Protein AF-A0A645H9U5-F1 (afdb_monomer_lite)

Secondary structure (DSSP, 8-state):
-B-TTS-BTTTBHHHHHHHTT-HHHHHHHHHHHHHHH-----GGG---S-TTSSS--GGGTT-HHHHHHHHHT-SSGGGSTTPSPHHHHHHHHHHTTTSSB-

Foldseek 3Di:
DAAQLRADLQFALLQVCAVVVNQVSLVVVQVQCCVPPVDRDDSVLSHDNDNPDPNHRPVSPVPPSVVVCVVVVHRHLVVDPCPPPPVSVVVCVPDRSPDNTD

Organism: NCBI:txid1076179

Structure (mmCIF, N/CA/C/O backbone):
data_AF-A0A645H9U5-F1
#
_entry.id   AF-A0A645H9U5-F1
#
loop_
_atom_site.group_PDB
_atom_site.id
_atom_site.type_symbol
_atom_site.label_atom_id
_atom_site.label_alt_id
_atom_site.label_comp_id
_atom_site.label_asym_id
_atom_site.label_entity_id
_atom_site.label_seq_id
_atom_site.pdbx_PDB_ins_code
_atom_site.Cartn_x
_atom_site.Cartn_y
_atom_site.Cartn_z
_atom_site.occupancy
_atom_site.B_iso_or_equiv
_atom_site.auth_seq_id
_atom_site.auth_comp_id
_atom_site.auth_asym_id
_atom_site.auth_atom_id
_atom_site.pdbx_PDB_model_num
ATOM 1 N N . MET A 1 1 ? -3.642 -10.424 0.827 1.00 86.12 1 MET A N 1
ATOM 2 C CA . MET A 1 1 ? -3.405 -9.903 2.194 1.00 86.12 1 MET A CA 1
ATOM 3 C C . MET A 1 1 ? -3.943 -8.496 2.198 1.00 86.12 1 MET A C 1
ATOM 5 O O . MET A 1 1 ? -3.502 -7.714 1.364 1.00 86.12 1 MET A O 1
ATOM 9 N N . LEU A 1 2 ? -4.900 -8.197 3.070 1.00 93.88 2 LEU A N 1
ATOM 10 C CA . LEU A 1 2 ? -5.509 -6.872 3.133 1.00 93.88 2 LEU A CA 1
ATOM 11 C C . LEU A 1 2 ? -4.687 -5.957 4.044 1.00 93.88 2 LEU A C 1
ATOM 13 O O . LEU A 1 2 ? -4.170 -6.399 5.065 1.00 93.88 2 LEU A O 1
ATOM 17 N N . CYS A 1 3 ? -4.548 -4.697 3.645 1.00 94.00 3 CYS A N 1
ATOM 18 C CA . CYS A 1 3 ? -4.078 -3.614 4.500 1.00 94.00 3 CYS A CA 1
ATOM 19 C C . CYS A 1 3 ? -5.193 -3.167 5.457 1.00 94.00 3 CYS A C 1
ATOM 21 O O . CYS A 1 3 ? -6.364 -3.461 5.228 1.00 94.00 3 CYS A O 1
ATOM 23 N N . PHE A 1 4 ? -4.852 -2.296 6.412 1.00 94.81 4 PHE A N 1
ATOM 24 C CA . PHE A 1 4 ? -5.814 -1.643 7.309 1.00 94.81 4 PHE A CA 1
ATOM 25 C C . PHE A 1 4 ? -7.064 -1.079 6.606 1.00 94.81 4 PHE A C 1
ATOM 27 O O . PHE A 1 4 ? -8.143 -1.150 7.174 1.00 94.81 4 PHE A O 1
ATOM 34 N N . CYS A 1 5 ? -6.927 -0.525 5.393 1.00 92.94 5 CYS A N 1
ATOM 35 C CA . CYS A 1 5 ? -8.010 0.099 4.616 1.00 92.94 5 CYS A CA 1
ATOM 36 C C . CYS A 1 5 ? -8.569 -0.759 3.465 1.00 92.94 5 CYS A C 1
ATOM 38 O O . CYS A 1 5 ? -9.097 -0.202 2.504 1.00 92.94 5 CYS A O 1
ATOM 40 N N . ASP A 1 6 ? -8.381 -2.080 3.512 1.00 94.56 6 ASP A N 1
ATOM 41 C CA . ASP A 1 6 ? -8.856 -3.061 2.514 1.00 94.56 6 ASP A CA 1
ATOM 42 C C . ASP A 1 6 ? -8.171 -3.020 1.139 1.00 94.56 6 ASP A C 1
ATOM 44 O O . ASP A 1 6 ? -8.592 -3.692 0.192 1.00 94.56 6 ASP A O 1
ATOM 48 N N . HIS A 1 7 ? -7.062 -2.285 1.007 1.00 94.00 7 HIS A N 1
ATOM 49 C CA . HIS A 1 7 ? -6.156 -2.495 -0.124 1.00 94.00 7 HIS A CA 1
ATOM 50 C C . HIS A 1 7 ? -5.630 -3.928 -0.101 1.00 94.00 7 HIS A C 1
ATOM 52 O O . HIS A 1 7 ? -5.033 -4.346 0.888 1.00 94.00 7 HIS A O 1
ATOM 58 N N . ASP A 1 8 ? -5.792 -4.661 -1.198 1.00 95.50 8 ASP A N 1
ATOM 59 C CA . ASP A 1 8 ? -5.241 -6.004 -1.316 1.00 95.50 8 ASP A CA 1
ATOM 60 C C . ASP A 1 8 ? -3.812 -5.943 -1.851 1.00 95.50 8 ASP A C 1
ATOM 62 O O . ASP A 1 8 ? -3.566 -5.629 -3.019 1.00 95.50 8 ASP A O 1
ATOM 66 N N . CYS A 1 9 ? -2.846 -6.284 -0.998 1.00 95.00 9 CYS A N 1
ATOM 67 C CA . CYS A 1 9 ? -1.447 -6.370 -1.393 1.00 95.00 9 CYS A CA 1
ATOM 68 C C . CYS A 1 9 ? -1.241 -7.325 -2.573 1.00 95.00 9 CYS A C 1
ATOM 70 O O . CYS A 1 9 ? -0.397 -7.040 -3.414 1.00 95.00 9 CYS A O 1
ATOM 72 N N . LEU A 1 10 ? -2.026 -8.402 -2.695 1.00 94.50 10 LEU A N 1
ATOM 73 C CA . LEU A 1 10 ? -1.866 -9.378 -3.784 1.00 94.50 10 LEU A CA 1
ATOM 74 C C . LEU A 1 10 ? -2.217 -8.803 -5.157 1.00 94.50 10 LEU A C 1
ATOM 76 O O . LEU A 1 10 ? -1.839 -9.376 -6.175 1.00 94.50 10 LEU A O 1
ATOM 80 N N . ARG A 1 11 ? -2.912 -7.665 -5.179 1.00 94.94 11 ARG A N 1
ATOM 81 C CA . ARG A 1 11 ? -3.238 -6.928 -6.395 1.00 94.94 11 ARG A CA 1
ATOM 82 C C . ARG A 1 11 ? -2.289 -5.759 -6.622 1.00 94.94 11 ARG A C 1
ATOM 8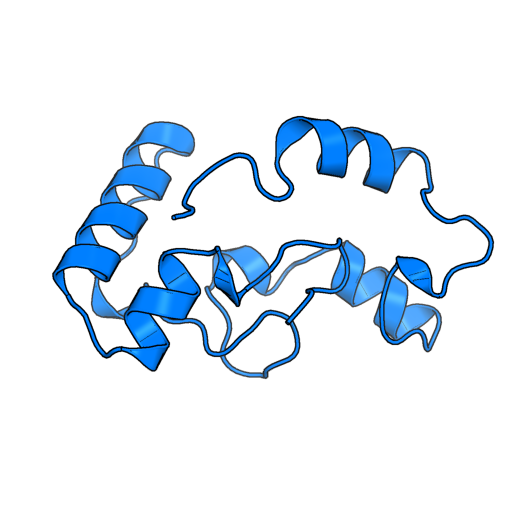4 O O . ARG A 1 11 ? -2.141 -5.334 -7.752 1.00 94.94 11 ARG A O 1
ATOM 91 N N . CYS A 1 12 ? -1.624 -5.251 -5.587 1.00 95.44 12 CYS A N 1
ATOM 92 C CA . CYS A 1 12 ? -0.765 -4.069 -5.653 1.00 95.44 12 CYS A CA 1
ATOM 93 C C . CYS A 1 12 ? 0.551 -4.332 -6.405 1.00 95.44 12 CYS A C 1
ATOM 95 O O . CYS A 1 12 ? 1.369 -5.145 -5.974 1.00 95.44 12 CYS A O 1
ATOM 97 N N . ILE A 1 13 ? 0.813 -3.570 -7.471 1.00 96.69 13 ILE A N 1
ATOM 98 C CA . ILE A 1 13 ? 2.033 -3.706 -8.284 1.00 96.69 13 ILE A CA 1
ATOM 99 C C . ILE A 1 13 ? 3.295 -3.467 -7.447 1.00 96.69 13 ILE A C 1
ATOM 101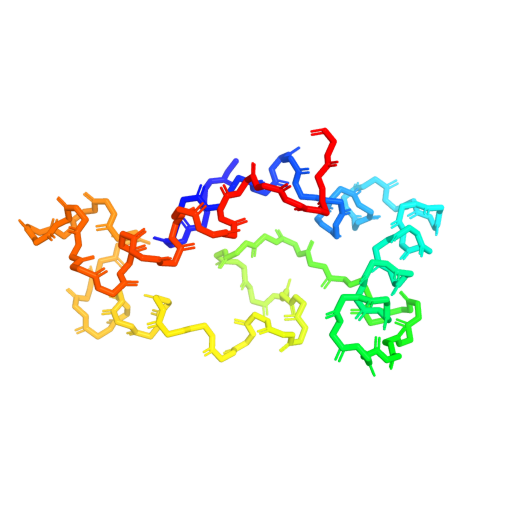 O O . ILE A 1 13 ? 4.242 -4.232 -7.576 1.00 96.69 13 ILE A O 1
ATOM 105 N N . THR A 1 14 ? 3.316 -2.481 -6.543 1.00 96.56 14 THR A N 1
ATOM 106 C CA . THR A 1 14 ? 4.479 -2.208 -5.671 1.00 96.56 14 THR A CA 1
ATOM 107 C C . THR A 1 14 ? 4.863 -3.418 -4.815 1.00 96.56 14 THR A C 1
ATOM 109 O O . THR A 1 14 ? 6.041 -3.746 -4.666 1.00 96.56 14 THR A O 1
ATOM 112 N N . TYR A 1 15 ? 3.860 -4.088 -4.242 1.00 97.00 15 TYR A N 1
ATOM 113 C CA . TYR A 1 15 ? 4.075 -5.294 -3.446 1.00 97.00 15 TYR A CA 1
ATOM 114 C C . TYR A 1 15 ? 4.551 -6.443 -4.336 1.00 97.00 15 TYR A C 1
ATOM 116 O O . TYR A 1 15 ? 5.558 -7.081 -4.035 1.00 97.00 15 TYR A O 1
ATOM 124 N N . LEU A 1 16 ? 3.875 -6.662 -5.468 1.00 97.50 16 LEU A N 1
ATOM 125 C CA . LEU A 1 16 ? 4.221 -7.713 -6.425 1.00 97.50 16 LEU A CA 1
ATOM 126 C C . LEU A 1 16 ? 5.644 -7.555 -6.970 1.00 97.50 16 LEU A C 1
ATOM 128 O O . LEU A 1 16 ? 6.367 -8.543 -7.052 1.00 97.50 16 LEU A O 1
ATOM 132 N N . ALA A 1 17 ? 6.064 -6.326 -7.269 1.00 97.69 17 ALA A N 1
ATOM 133 C CA . ALA A 1 17 ? 7.418 -5.995 -7.697 1.00 97.69 17 ALA A CA 1
ATOM 134 C C . ALA A 1 17 ? 8.468 -6.419 -6.662 1.00 97.69 17 ALA A C 1
ATOM 136 O O . ALA A 1 17 ? 9.529 -6.928 -7.012 1.00 97.69 17 ALA A O 1
ATOM 137 N N . THR A 1 18 ? 8.146 -6.258 -5.378 1.00 97.31 18 THR A N 1
ATOM 138 C CA . THR A 1 18 ? 9.027 -6.641 -4.273 1.00 97.31 18 THR A CA 1
ATOM 139 C C . THR A 1 18 ? 9.098 -8.157 -4.124 1.00 97.31 18 THR A C 1
ATOM 141 O O . THR A 1 18 ? 10.183 -8.727 -4.193 1.00 97.31 18 THR A O 1
ATOM 144 N N . VAL A 1 19 ? 7.953 -8.835 -3.981 1.00 96.88 19 VAL A N 1
ATOM 145 C CA . VAL A 1 19 ? 7.927 -10.285 -3.706 1.00 96.88 19 VAL A CA 1
ATOM 146 C C . VAL A 1 19 ? 8.370 -11.142 -4.890 1.00 96.88 19 VAL A C 1
ATOM 148 O O . VAL A 1 19 ? 8.870 -12.243 -4.687 1.00 96.88 19 VAL A O 1
ATOM 151 N N . LYS A 1 20 ? 8.209 -10.647 -6.124 1.00 97.31 20 LYS A N 1
ATOM 152 C CA . LYS A 1 20 ? 8.705 -11.311 -7.340 1.00 97.31 20 LYS A CA 1
ATOM 153 C C . LYS A 1 20 ? 10.120 -10.886 -7.719 1.00 97.31 20 LYS A C 1
ATOM 155 O O . LYS A 1 20 ? 10.691 -11.471 -8.632 1.00 97.31 20 LYS A O 1
ATOM 160 N N . ASN A 1 21 ? 10.663 -9.876 -7.041 1.00 97.19 21 ASN A N 1
ATOM 161 C CA . ASN A 1 21 ? 11.894 -9.200 -7.421 1.00 97.19 21 ASN A CA 1
ATOM 162 C C . ASN A 1 21 ? 11.913 -8.774 -8.907 1.00 97.19 21 ASN A C 1
ATOM 164 O O . ASN A 1 21 ? 12.833 -9.105 -9.650 1.00 97.19 21 ASN A O 1
ATOM 168 N N . ASP A 1 22 ? 10.876 -8.056 -9.334 1.00 97.94 22 ASP A N 1
ATOM 169 C CA . ASP A 1 22 ? 10.608 -7.737 -10.739 1.00 97.94 22 ASP A CA 1
ATOM 170 C C . ASP A 1 22 ? 10.787 -6.235 -11.019 1.00 97.94 22 ASP A C 1
ATOM 172 O O . ASP A 1 22 ? 9.986 -5.401 -10.584 1.00 97.94 22 ASP A O 1
ATOM 176 N N . ASP A 1 23 ? 11.841 -5.889 -11.761 1.00 97.62 23 ASP A N 1
ATOM 177 C CA . ASP A 1 23 ? 12.178 -4.503 -12.101 1.00 97.62 23 ASP A CA 1
ATOM 178 C C . ASP A 1 23 ? 11.208 -3.851 -13.090 1.00 97.62 23 ASP A C 1
ATOM 180 O O . ASP A 1 23 ? 11.048 -2.628 -13.064 1.00 97.62 23 ASP A O 1
ATOM 184 N N . GLU A 1 24 ? 10.523 -4.624 -13.932 1.00 97.94 24 GLU A N 1
ATOM 185 C CA . GLU A 1 24 ? 9.527 -4.068 -14.850 1.00 97.94 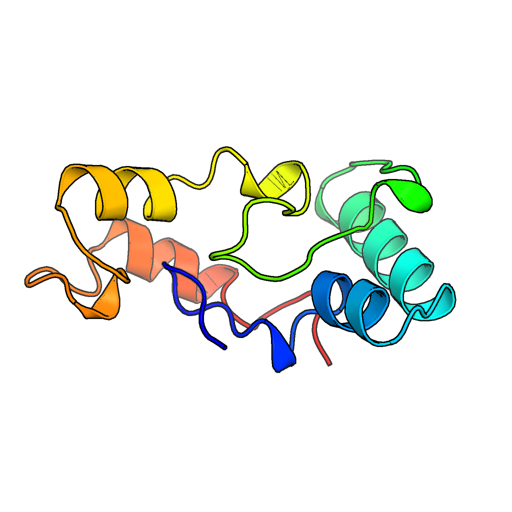24 GLU A CA 1
ATOM 186 C C . GLU A 1 24 ? 8.279 -3.635 -14.080 1.00 97.94 24 GLU A C 1
ATOM 188 O O . GLU A 1 24 ? 7.766 -2.532 -14.292 1.00 97.94 24 GLU A O 1
ATOM 193 N N . LEU A 1 25 ? 7.862 -4.422 -13.082 1.00 98.00 25 LEU A N 1
ATOM 194 C CA . LEU A 1 25 ? 6.813 -4.001 -12.151 1.00 98.00 25 LEU A CA 1
ATOM 195 C C . LEU A 1 25 ? 7.242 -2.777 -11.322 1.00 98.00 25 LEU A C 1
ATOM 197 O O . LEU A 1 25 ? 6.420 -1.884 -11.083 1.00 98.00 25 LEU A O 1
ATOM 201 N N . ARG A 1 26 ? 8.524 -2.667 -10.931 1.00 97.88 26 ARG A N 1
ATOM 202 C CA . ARG A 1 26 ? 9.028 -1.454 -10.256 1.00 97.88 26 ARG A CA 1
ATOM 203 C C . ARG A 1 26 ? 8.908 -0.223 -11.152 1.00 97.88 26 ARG A C 1
ATOM 205 O O . ARG A 1 26 ? 8.404 0.805 -10.696 1.00 97.88 26 ARG A O 1
ATOM 212 N N . LYS A 1 27 ? 9.303 -0.323 -12.428 1.00 97.94 27 LYS A N 1
ATOM 213 C CA . LYS A 1 27 ? 9.196 0.776 -13.409 1.00 97.94 27 LYS A CA 1
ATOM 214 C C . LYS A 1 27 ? 7.742 1.162 -13.657 1.00 97.94 27 LYS A C 1
ATOM 216 O O . LYS A 1 27 ? 7.415 2.348 -13.668 1.00 97.94 27 LYS A O 1
ATOM 221 N N . GLN A 1 28 ? 6.851 0.178 -13.787 1.00 97.44 28 GLN A N 1
ATOM 222 C CA . GLN A 1 28 ? 5.417 0.419 -13.940 1.00 97.44 28 GLN A CA 1
ATOM 223 C C . GLN A 1 28 ? 4.855 1.202 -12.746 1.00 97.44 28 GLN A C 1
ATOM 225 O O . GLN A 1 28 ? 4.167 2.211 -12.928 1.00 97.44 28 GLN A O 1
ATOM 230 N N . SER A 1 29 ? 5.189 0.784 -11.523 1.00 97.00 29 SER A N 1
ATOM 231 C CA . SER A 1 29 ? 4.748 1.481 -10.317 1.00 97.00 29 SER A CA 1
ATOM 232 C C . SER A 1 29 ? 5.367 2.876 -10.183 1.00 97.00 29 SER A C 1
ATOM 234 O O . SER A 1 29 ? 4.673 3.805 -9.768 1.00 97.00 29 SER A O 1
ATOM 236 N N . GLN A 1 30 ? 6.642 3.057 -10.536 1.00 97.25 30 GLN A N 1
ATOM 237 C CA . GLN A 1 30 ? 7.295 4.369 -10.568 1.00 97.25 30 GLN A CA 1
ATOM 238 C C . GLN A 1 30 ? 6.555 5.317 -11.521 1.00 97.25 30 GLN A C 1
ATOM 240 O O . GLN A 1 30 ? 6.184 6.427 -11.134 1.00 97.25 30 GLN A O 1
ATOM 245 N N . GLN A 1 31 ? 6.282 4.867 -12.749 1.00 97.12 31 GLN A N 1
ATOM 246 C CA . GLN A 1 31 ? 5.576 5.658 -13.753 1.00 97.12 31 GLN A CA 1
ATOM 247 C C . GLN A 1 31 ? 4.165 6.032 -13.289 1.00 97.12 31 GLN A C 1
ATOM 249 O O . GLN A 1 31 ? 3.714 7.156 -13.519 1.00 97.12 31 GLN A O 1
ATOM 254 N N . PHE A 1 32 ? 3.477 5.116 -12.602 1.00 95.75 32 PHE A N 1
ATOM 255 C CA . PHE A 1 32 ? 2.185 5.396 -11.988 1.00 95.75 32 PHE A CA 1
ATOM 256 C C . PHE A 1 32 ? 2.273 6.560 -10.989 1.00 95.75 32 PHE A C 1
ATOM 258 O O . PHE A 1 32 ? 1.516 7.526 -11.121 1.00 95.75 32 PHE A O 1
ATOM 265 N N . TYR A 1 33 ? 3.204 6.509 -10.030 1.00 95.25 33 TYR A N 1
ATOM 266 C CA . TYR A 1 33 ? 3.343 7.565 -9.022 1.00 95.25 33 TYR A CA 1
ATOM 267 C C . TYR A 1 33 ? 3.774 8.905 -9.628 1.00 95.25 33 TYR A C 1
ATOM 269 O O . TYR A 1 33 ? 3.234 9.951 -9.252 1.00 95.25 33 TYR A O 1
ATOM 277 N N . LYS A 1 34 ? 4.658 8.869 -10.629 1.00 96.25 34 LYS A N 1
ATOM 278 C CA . LYS A 1 34 ? 5.078 10.051 -11.383 1.00 96.25 34 LYS A CA 1
ATOM 279 C C . LYS A 1 34 ? 3.904 10.700 -12.113 1.00 96.25 34 LYS A C 1
ATOM 281 O O . LYS A 1 34 ? 3.685 11.897 -11.971 1.00 96.25 34 LYS A O 1
ATOM 286 N N . ASN A 1 35 ? 3.094 9.916 -12.823 1.00 95.56 35 ASN A N 1
ATOM 287 C CA . ASN A 1 35 ? 1.989 10.444 -13.628 1.00 95.56 35 ASN A CA 1
ATOM 288 C C . ASN A 1 35 ? 0.786 10.894 -12.798 1.00 95.56 35 ASN A C 1
ATOM 290 O O . ASN A 1 35 ? 0.142 11.881 -13.142 1.00 95.56 35 ASN A O 1
ATOM 294 N N . LYS A 1 36 ? 0.432 10.153 -11.742 1.00 92.06 36 LYS A N 1
ATOM 295 C CA . LYS A 1 36 ? -0.771 10.445 -10.949 1.00 92.06 36 LYS A CA 1
ATOM 296 C C . LYS A 1 36 ? -0.546 11.489 -9.869 1.00 92.06 36 LYS A C 1
ATOM 298 O O . LYS A 1 36 ? -1.479 12.219 -9.554 1.00 92.06 36 LYS A O 1
ATOM 303 N N . PHE A 1 37 ? 0.661 11.553 -9.314 1.00 91.12 37 PHE A N 1
ATOM 304 C CA . PHE A 1 37 ? 0.946 12.389 -8.148 1.00 91.12 37 PHE A CA 1
ATOM 305 C C . PHE A 1 37 ? 2.136 13.332 -8.348 1.00 91.12 37 PHE A C 1
ATOM 307 O O . PHE A 1 37 ? 2.460 14.081 -7.433 1.00 91.12 37 PHE A O 1
ATOM 314 N N . GLY A 1 38 ? 2.805 13.306 -9.508 1.00 95.31 38 GLY A N 1
ATOM 315 C CA . GLY A 1 38 ? 4.016 14.100 -9.737 1.00 95.31 38 GLY A CA 1
ATOM 316 C C . GLY A 1 38 ? 5.210 13.637 -8.897 1.00 95.31 38 GLY A C 1
ATOM 317 O O . GLY A 1 38 ? 6.146 14.402 -8.687 1.00 95.31 38 GLY A O 1
ATOM 318 N N . LEU A 1 39 ? 5.171 12.405 -8.377 1.00 94.12 39 LEU A N 1
ATOM 319 C CA . LEU A 1 39 ? 6.182 11.875 -7.468 1.00 94.12 39 LEU A CA 1
ATOM 320 C C . LEU A 1 39 ? 7.197 11.037 -8.241 1.00 94.12 39 LEU A C 1
ATOM 322 O O . LEU A 1 39 ? 6.914 9.894 -8.601 1.00 94.12 39 LEU A O 1
ATOM 326 N N . ASP A 1 40 ? 8.384 11.596 -8.466 1.00 94.25 40 ASP A N 1
ATOM 327 C CA . ASP A 1 40 ? 9.517 10.841 -8.999 1.00 94.25 40 ASP A CA 1
ATOM 328 C C . ASP A 1 40 ? 10.181 10.065 -7.853 1.00 94.25 40 ASP A C 1
ATOM 330 O O . ASP A 1 40 ? 10.826 10.641 -6.976 1.00 94.25 40 ASP A O 1
ATOM 334 N N . ILE A 1 41 ? 9.904 8.765 -7.783 1.00 94.75 41 ILE A N 1
ATOM 335 C CA . ILE A 1 41 ? 10.402 7.859 -6.742 1.00 94.75 41 ILE A CA 1
ATOM 336 C C . ILE A 1 41 ? 11.517 7.029 -7.363 1.00 94.75 41 ILE A C 1
ATOM 338 O O . ILE A 1 41 ? 11.328 6.493 -8.454 1.00 94.75 41 ILE A O 1
ATOM 342 N N . LEU A 1 42 ? 12.665 6.895 -6.698 1.00 95.31 42 LEU A N 1
ATOM 343 C CA . LEU A 1 42 ? 13.759 6.093 -7.243 1.00 95.31 42 LEU A CA 1
ATOM 344 C C . LEU A 1 42 ? 13.346 4.620 -7.321 1.00 95.31 42 LEU A C 1
ATOM 346 O O . LEU A 1 42 ? 12.591 4.128 -6.485 1.00 95.31 42 LEU A O 1
ATOM 350 N N . LEU A 1 43 ? 13.855 3.895 -8.318 1.00 95.25 43 LEU A N 1
ATOM 351 C CA . LEU A 1 43 ? 13.410 2.523 -8.578 1.00 95.25 43 LEU A CA 1
ATOM 352 C C . LEU A 1 43 ? 13.623 1.597 -7.368 1.00 95.25 43 LEU A C 1
ATOM 354 O O . LEU A 1 43 ? 12.749 0.798 -7.050 1.00 95.25 43 LEU A O 1
ATOM 358 N N . PHE A 1 44 ? 14.742 1.752 -6.652 1.00 92.62 44 PHE A N 1
ATOM 359 C CA . PHE A 1 44 ? 15.035 0.970 -5.444 1.00 92.62 44 PHE A CA 1
ATOM 360 C C . PHE A 1 44 ? 14.148 1.343 -4.243 1.00 92.62 44 PHE A C 1
ATOM 362 O O . PHE A 1 44 ? 14.024 0.558 -3.310 1.00 92.62 44 PHE A O 1
ATOM 369 N N . GLU A 1 4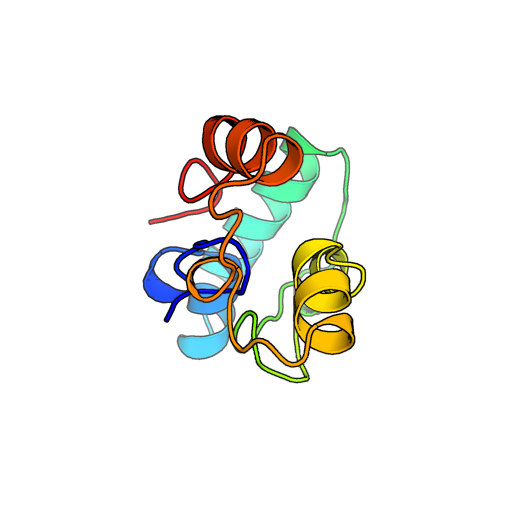5 ? 13.517 2.522 -4.254 1.00 94.44 45 GLU A N 1
ATOM 370 C CA . GLU A 1 45 ? 12.546 2.935 -3.233 1.00 94.44 45 GLU A CA 1
ATOM 371 C C . GLU A 1 45 ? 11.135 2.391 -3.516 1.00 94.44 45 GLU A C 1
ATOM 373 O O . GLU A 1 45 ? 10.257 2.476 -2.652 1.00 94.44 45 GLU A O 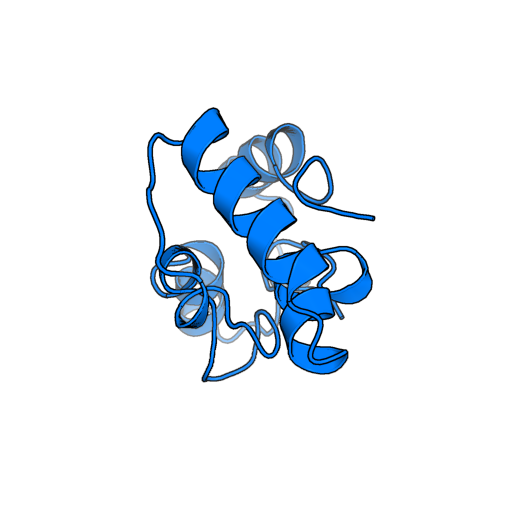1
ATOM 378 N N . ILE A 1 46 ? 10.894 1.818 -4.705 1.00 96.56 46 ILE A N 1
ATOM 379 C CA . ILE A 1 46 ? 9.689 1.039 -5.014 1.00 96.56 46 ILE A CA 1
ATOM 380 C C . ILE A 1 46 ? 9.835 -0.337 -4.357 1.00 96.56 46 ILE A C 1
ATOM 382 O O . ILE A 1 46 ? 10.130 -1.350 -4.993 1.00 96.56 46 ILE A O 1
ATOM 386 N N . HIS A 1 47 ? 9.658 -0.338 -3.040 1.00 96.25 47 HIS A N 1
ATOM 387 C CA . HIS A 1 47 ? 9.796 -1.504 -2.185 1.00 96.25 47 HIS A CA 1
ATOM 388 C C . HIS A 1 47 ? 8.667 -1.531 -1.152 1.00 96.25 47 HIS A C 1
ATOM 390 O O . HIS A 1 47 ? 8.343 -0.512 -0.539 1.00 96.25 47 HIS A O 1
ATOM 396 N N . CYS A 1 48 ? 8.011 -2.680 -1.004 1.00 96.25 48 CYS A N 1
ATOM 397 C CA . CYS A 1 48 ? 6.940 -2.890 -0.038 1.00 96.25 48 CYS A CA 1
ATOM 398 C C . CYS A 1 48 ? 6.739 -4.386 0.210 1.00 96.25 48 CYS A C 1
ATOM 400 O O . CYS A 1 48 ? 6.408 -5.135 -0.707 1.00 96.25 48 CYS A O 1
ATOM 402 N N . THR A 1 49 ? 6.855 -4.806 1.466 1.00 95.69 49 THR A N 1
ATOM 403 C CA . THR A 1 49 ? 6.642 -6.199 1.892 1.00 95.69 49 THR A CA 1
ATOM 404 C C . THR A 1 49 ? 5.239 -6.449 2.460 1.00 95.69 49 THR A C 1
ATOM 406 O O . THR A 1 49 ? 4.925 -7.565 2.869 1.00 95.69 49 THR A O 1
ATOM 409 N N . GLY A 1 50 ? 4.357 -5.442 2.412 1.00 93.75 50 GLY A N 1
ATOM 410 C CA . GLY A 1 50 ? 2.934 -5.554 2.740 1.00 93.75 50 GLY A CA 1
ATOM 411 C C . GLY A 1 50 ? 2.446 -4.478 3.706 1.00 93.75 50 GLY A C 1
ATOM 412 O O . GLY A 1 50 ? 3.194 -4.005 4.541 1.00 93.75 50 GLY A O 1
ATOM 413 N N . GLY A 1 51 ? 1.170 -4.089 3.648 1.00 91.06 51 GLY A N 1
ATOM 414 C CA . GLY A 1 51 ? 0.670 -2.947 4.435 1.00 91.06 51 GLY A CA 1
ATOM 415 C C . GLY A 1 51 ? 0.717 -3.093 5.962 1.00 91.06 51 GLY A C 1
ATOM 416 O O . GLY A 1 51 ? 0.526 -2.097 6.655 1.00 91.06 51 GLY A O 1
ATOM 417 N N . HIS A 1 52 ? 0.967 -4.302 6.472 1.00 91.25 52 HIS A N 1
ATOM 418 C CA . HIS A 1 52 ? 1.151 -4.603 7.896 1.00 91.25 52 HIS A CA 1
ATOM 419 C C . HIS A 1 52 ? 2.615 -4.866 8.284 1.00 91.25 52 HIS A C 1
ATOM 421 O O . HIS A 1 52 ? 2.884 -5.119 9.456 1.00 91.25 52 HIS A O 1
ATOM 427 N N . SER A 1 53 ? 3.552 -4.839 7.333 1.00 92.25 53 SER A N 1
ATOM 428 C CA . SER A 1 53 ? 4.971 -5.057 7.613 1.00 92.25 53 SER A CA 1
ATOM 429 C C . SER A 1 53 ? 5.668 -3.770 8.065 1.00 92.25 53 SER A C 1
ATOM 431 O O . SER A 1 53 ? 5.114 -2.670 8.000 1.00 92.25 53 SER A O 1
ATOM 433 N N . GLU A 1 54 ? 6.907 -3.907 8.536 1.00 89.38 54 GLU A N 1
ATOM 434 C CA . GLU A 1 54 ? 7.755 -2.761 8.887 1.00 89.38 54 GLU A CA 1
ATOM 435 C C . GLU A 1 54 ? 8.325 -2.063 7.643 1.00 89.38 54 GLU A C 1
ATOM 437 O O . GLU A 1 54 ? 8.511 -0.844 7.634 1.00 89.38 54 GLU A O 1
ATOM 442 N N . ASP A 1 55 ? 8.562 -2.827 6.574 1.00 92.88 55 ASP A N 1
ATOM 443 C CA . ASP A 1 55 ? 9.128 -2.325 5.327 1.00 92.88 55 ASP A CA 1
ATOM 444 C C . ASP A 1 55 ? 8.041 -2.091 4.274 1.00 92.88 55 ASP A C 1
ATOM 446 O O . ASP A 1 55 ? 7.675 -2.971 3.484 1.00 92.88 55 ASP A O 1
ATOM 450 N N . ILE A 1 56 ? 7.517 -0.868 4.299 1.00 93.81 56 ILE A N 1
ATOM 451 C CA . ILE A 1 56 ? 6.469 -0.376 3.409 1.00 93.81 56 ILE A CA 1
ATOM 452 C C . ILE A 1 56 ? 6.961 0.783 2.551 1.00 93.81 56 ILE A C 1
ATOM 454 O O . ILE A 1 56 ? 7.807 1.586 2.968 1.00 93.81 56 ILE A O 1
ATOM 458 N N . LEU A 1 57 ? 6.328 0.924 1.382 1.00 93.12 57 LEU A N 1
ATOM 459 C CA . LEU A 1 57 ? 6.535 2.053 0.480 1.00 93.12 57 LEU A CA 1
ATOM 460 C C . LEU A 1 57 ? 6.466 3.368 1.263 1.00 93.12 57 LEU A C 1
ATOM 462 O O . LEU A 1 57 ? 5.547 3.571 2.061 1.00 93.12 57 LEU A O 1
ATOM 466 N N . ARG A 1 58 ? 7.391 4.299 0.997 1.00 88.69 58 ARG A N 1
ATOM 467 C CA . ARG A 1 58 ? 7.502 5.559 1.757 1.00 88.69 58 ARG A CA 1
ATOM 468 C C . ARG A 1 58 ? 6.185 6.338 1.871 1.00 88.69 58 ARG A C 1
ATOM 470 O O . ARG A 1 58 ? 5.931 6.952 2.901 1.00 88.69 58 ARG A O 1
ATOM 477 N N . LEU A 1 59 ? 5.327 6.267 0.850 1.00 86.06 59 LEU A N 1
ATOM 478 C CA . LEU A 1 59 ? 4.017 6.930 0.822 1.00 86.06 59 LEU A CA 1
ATOM 479 C C . LEU A 1 59 ? 3.012 6.341 1.825 1.00 86.06 59 LEU A C 1
ATOM 481 O O . LEU A 1 59 ? 2.077 7.022 2.234 1.00 86.06 59 LEU A O 1
ATOM 485 N N . CYS A 1 60 ? 3.210 5.094 2.244 1.00 87.12 60 CYS A N 1
ATOM 486 C CA . CYS A 1 60 ? 2.342 4.389 3.181 1.00 87.12 60 CYS A CA 1
ATOM 487 C C . CYS A 1 60 ? 2.773 4.560 4.649 1.00 87.12 60 CYS A C 1
ATOM 489 O O . CYS A 1 60 ? 1.979 4.262 5.539 1.00 87.12 60 CYS A O 1
ATOM 491 N N . ARG A 1 61 ? 3.979 5.083 4.932 1.00 88.25 61 ARG A N 1
ATOM 492 C CA . ARG A 1 61 ? 4.506 5.246 6.308 1.00 88.25 61 ARG A CA 1
ATOM 493 C C . ARG A 1 61 ? 3.653 6.156 7.196 1.00 88.25 61 ARG A C 1
ATOM 495 O O . ARG A 1 61 ? 3.597 5.953 8.403 1.00 88.25 61 ARG A O 1
ATOM 502 N N . GLY A 1 62 ? 2.956 7.121 6.600 1.00 86.88 62 GLY A N 1
ATOM 503 C CA . GLY A 1 62 ? 2.032 8.032 7.285 1.00 86.88 62 GLY A CA 1
ATOM 504 C C . GLY A 1 62 ? 0.556 7.646 7.167 1.00 86.88 62 GLY A C 1
ATOM 505 O O . GLY A 1 62 ? -0.294 8.525 7.271 1.00 86.88 62 GLY A O 1
ATOM 506 N N . CYS A 1 63 ? 0.230 6.378 6.881 1.00 91.12 63 CYS A N 1
ATOM 507 C CA . CYS A 1 63 ? -1.148 5.956 6.627 1.00 91.12 63 CYS A CA 1
ATOM 508 C C . CYS A 1 63 ? -2.083 6.308 7.809 1.00 91.12 63 CYS A C 1
ATOM 510 O O . CYS A 1 63 ? -1.893 5.781 8.913 1.00 91.12 63 CYS A O 1
ATOM 512 N N . PRO A 1 64 ? -3.122 7.146 7.602 1.00 94.50 64 PRO A N 1
ATOM 513 C CA . PRO A 1 64 ? -4.026 7.555 8.679 1.00 94.50 64 PRO A CA 1
ATOM 514 C C . PRO A 1 64 ? -4.834 6.375 9.235 1.00 94.50 64 PRO A C 1
ATOM 516 O O . PRO A 1 64 ? -5.119 6.328 10.429 1.00 94.50 64 PRO A O 1
ATOM 519 N N . TRP A 1 65 ? -5.137 5.383 8.395 1.00 95.62 65 TRP A N 1
ATOM 520 C CA . TRP A 1 65 ? -5.870 4.175 8.782 1.00 95.62 65 TRP A CA 1
ATOM 521 C C . TRP A 1 65 ? -5.045 3.275 9.700 1.00 95.62 65 TRP A C 1
ATOM 523 O O . TRP A 1 65 ? -5.560 2.792 10.705 1.00 95.62 65 TRP A O 1
ATOM 533 N N . MET A 1 66 ? -3.746 3.126 9.412 1.00 94.44 66 MET A N 1
ATOM 534 C CA . MET A 1 66 ? -2.811 2.421 10.293 1.00 94.44 66 MET A CA 1
ATOM 535 C C . MET A 1 66 ? -2.740 3.104 11.660 1.00 94.44 66 MET A C 1
ATOM 537 O O . MET A 1 66 ? -2.810 2.430 12.684 1.00 94.44 66 MET A O 1
ATOM 541 N N . LYS A 1 67 ? -2.606 4.437 11.686 1.00 95.19 67 LYS A N 1
ATOM 542 C CA . LYS A 1 67 ? -2.562 5.202 12.938 1.00 95.19 67 LYS A CA 1
ATOM 543 C C . LYS A 1 67 ? -3.842 4.998 13.756 1.00 95.19 67 LYS A C 1
ATOM 545 O O . LYS A 1 67 ? -3.755 4.628 14.920 1.00 95.19 67 LYS A O 1
ATOM 550 N N . CYS A 1 68 ? -5.006 5.158 13.126 1.00 97.31 68 CYS A N 1
ATOM 551 C CA . CYS A 1 68 ? -6.299 4.993 13.786 1.00 97.31 68 CYS A CA 1
ATOM 552 C C . CYS A 1 68 ? -6.498 3.571 14.340 1.00 97.31 68 CYS A C 1
ATOM 554 O O . CYS A 1 68 ? -6.919 3.417 15.485 1.00 97.31 68 CYS A O 1
ATOM 556 N N . CYS A 1 69 ? -6.151 2.530 13.573 1.00 96.44 69 CYS A N 1
ATOM 557 C CA . CYS A 1 69 ? -6.251 1.146 14.046 1.00 96.44 69 CYS A CA 1
ATOM 558 C C . CYS A 1 69 ? -5.317 0.889 15.233 1.00 96.44 69 CYS A C 1
ATOM 560 O O . CYS A 1 69 ? -5.755 0.325 16.230 1.00 96.44 69 CYS A O 1
ATOM 562 N N . LYS A 1 70 ? -4.066 1.373 15.179 1.00 94.62 70 LYS A N 1
ATOM 563 C CA . LYS A 1 70 ? -3.111 1.257 16.294 1.00 94.62 70 LYS A CA 1
ATOM 564 C C . LYS A 1 70 ? -3.621 1.937 17.566 1.00 94.62 70 LYS A C 1
ATOM 566 O O . LYS A 1 70 ? -3.541 1.343 18.633 1.00 94.62 70 LYS A O 1
ATOM 571 N N . GLU A 1 71 ? -4.176 3.143 17.456 1.00 97.44 71 GLU A N 1
ATOM 572 C CA . GLU A 1 71 ? -4.753 3.876 18.594 1.00 97.44 71 GLU A CA 1
ATOM 573 C C . GLU A 1 71 ? -5.976 3.165 19.194 1.00 97.44 71 GLU A C 1
ATOM 575 O O . GLU A 1 71 ? -6.160 3.184 20.408 1.00 97.44 71 GLU A O 1
ATOM 580 N N . LYS A 1 72 ? -6.790 2.504 18.361 1.00 97.31 72 LYS A N 1
ATOM 581 C CA . LYS A 1 72 ? -7.966 1.730 18.793 1.00 97.31 72 LYS A CA 1
ATOM 582 C C . LYS A 1 72 ? -7.645 0.273 19.180 1.00 97.31 72 LYS A C 1
ATOM 584 O O . LYS A 1 72 ? -8.554 -0.445 19.584 1.00 97.31 72 LYS A O 1
ATOM 589 N N . GLY A 1 73 ? -6.395 -0.181 19.044 1.00 97.19 73 GLY A N 1
ATOM 590 C CA . GLY A 1 73 ? -6.010 -1.580 19.274 1.00 97.19 73 GLY A CA 1
ATOM 591 C C . GLY A 1 73 ? -6.615 -2.576 18.273 1.00 97.19 73 GLY A C 1
ATOM 592 O O . GLY A 1 73 ? -6.816 -3.738 18.613 1.00 97.19 73 GLY A O 1
ATOM 593 N N . LEU A 1 74 ? -6.935 -2.125 17.058 1.00 96.81 74 LEU A N 1
ATOM 594 C CA . LEU A 1 74 ? -7.558 -2.924 15.999 1.00 96.81 74 LEU A CA 1
ATOM 595 C C . LEU A 1 74 ? -6.521 -3.428 14.996 1.00 96.81 74 LEU A C 1
ATOM 597 O O . LEU A 1 74 ? -5.518 -2.758 14.732 1.00 96.81 74 LEU A O 1
ATOM 601 N N . SER A 1 75 ? -6.791 -4.589 14.396 1.00 94.75 75 SER A N 1
ATOM 602 C CA . SER A 1 75 ? -5.915 -5.149 13.368 1.00 94.75 75 SER A CA 1
ATOM 603 C C . SER A 1 75 ? -6.201 -4.541 11.997 1.00 94.75 75 SER A C 1
ATOM 605 O O . SER A 1 75 ? -5.261 -4.223 11.279 1.00 94.75 75 SER A O 1
ATOM 607 N N . ALA A 1 76 ? -7.465 -4.273 11.669 1.00 96.25 76 ALA A N 1
ATOM 608 C CA . ALA A 1 76 ? -7.880 -3.614 10.435 1.00 96.25 76 ALA A CA 1
ATOM 609 C C . ALA A 1 76 ? -9.074 -2.678 10.670 1.00 96.25 76 ALA A C 1
ATOM 611 O O . ALA A 1 76 ? -9.749 -2.751 11.699 1.00 96.25 76 ALA A O 1
ATOM 612 N N . CYS A 1 77 ? -9.372 -1.799 9.706 1.00 97.38 77 CYS A N 1
ATOM 613 C CA . CYS A 1 77 ? -10.556 -0.947 9.800 1.00 97.38 77 CYS A CA 1
ATOM 614 C C . CYS A 1 77 ? -11.850 -1.766 9.831 1.00 97.38 77 CYS A C 1
ATOM 616 O O . CYS A 1 77 ? -12.791 -1.332 10.488 1.00 97.38 77 CYS A O 1
ATOM 618 N N . SER A 1 78 ? -11.880 -2.938 9.187 1.00 96.44 78 SER A N 1
ATOM 619 C CA . SER A 1 78 ? -13.009 -3.880 9.199 1.00 96.44 78 SER A CA 1
ATOM 620 C C . SER A 1 78 ? -13.398 -4.367 10.596 1.00 96.44 78 SER A C 1
ATOM 622 O O . SER A 1 78 ? -14.537 -4.775 10.799 1.00 96.44 78 SER A O 1
ATOM 624 N N . ASP A 1 79 ? -12.476 -4.308 11.560 1.00 97.50 79 ASP A N 1
ATOM 625 C CA . ASP A 1 79 ? -12.722 -4.714 12.947 1.00 97.50 79 ASP A CA 1
ATOM 626 C C . ASP A 1 79 ? -13.400 -3.599 13.765 1.00 97.50 79 ASP A C 1
ATOM 628 O O . ASP A 1 79 ? -13.775 -3.796 14.921 1.00 97.50 79 ASP A O 1
ATOM 632 N N . CYS A 1 80 ? -13.524 -2.391 13.203 1.00 97.88 80 CYS A N 1
ATOM 633 C CA . CYS A 1 80 ? -14.109 -1.248 13.888 1.00 97.88 80 CYS A CA 1
ATOM 634 C C . CYS A 1 80 ? -15.640 -1.299 13.841 1.00 97.88 80 CYS A C 1
ATOM 636 O O . CYS A 1 80 ? -16.238 -1.522 12.794 1.00 97.88 80 CYS A O 1
ATOM 638 N N . THR A 1 81 ? -16.294 -0.971 14.954 1.00 97.69 81 THR A N 1
ATOM 639 C CA . THR A 1 81 ? -17.763 -0.880 15.037 1.00 97.69 81 THR A CA 1
ATOM 640 C C . THR A 1 81 ? -18.367 0.198 14.136 1.00 97.69 81 THR A C 1
ATOM 642 O O . THR A 1 81 ? -19.545 0.134 13.803 1.00 97.69 81 THR A O 1
ATOM 645 N N . GLU A 1 82 ? -17.569 1.189 13.737 1.00 97.19 82 GLU A N 1
ATOM 646 C CA . GLU A 1 82 ? -17.974 2.277 12.843 1.00 97.19 82 GLU A CA 1
ATOM 647 C C . GLU A 1 82 ? -17.703 1.954 11.365 1.00 97.19 82 GLU A C 1
ATOM 649 O O . GLU A 1 82 ? -17.798 2.851 10.534 1.00 97.19 82 GLU A O 1
ATOM 654 N N . TYR A 1 83 ? -17.301 0.726 11.020 1.00 96.81 83 TYR A N 1
ATOM 655 C CA . TYR A 1 83 ? -16.858 0.377 9.672 1.00 96.81 83 TYR A CA 1
ATOM 656 C C . TYR A 1 83 ? -18.011 0.252 8.647 1.00 96.81 83 TYR A C 1
ATOM 658 O O . TYR A 1 83 ? -18.990 -0.444 8.916 1.00 96.81 83 TYR A O 1
ATOM 666 N N . PRO A 1 84 ? -17.869 0.827 7.433 1.00 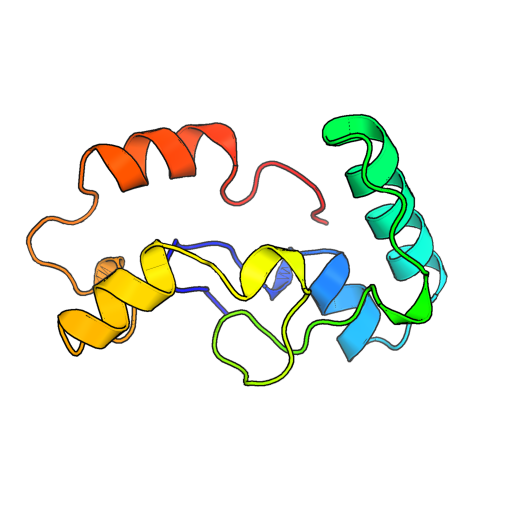96.31 84 PRO A N 1
ATOM 667 C CA . PRO A 1 84 ? -16.871 1.827 7.065 1.00 96.31 84 PRO A CA 1
ATOM 668 C C . PRO A 1 84 ? -17.269 3.206 7.612 1.00 96.31 84 PRO A C 1
ATOM 670 O O . PRO A 1 84 ? -18.373 3.696 7.365 1.00 96.31 84 PRO A O 1
ATOM 673 N N . CYS A 1 85 ? -16.352 3.878 8.313 1.00 97.88 85 CYS A N 1
ATOM 674 C CA . CYS A 1 85 ? -16.610 5.246 8.752 1.00 97.88 85 CYS A CA 1
ATOM 675 C C . CYS A 1 85 ? -16.533 6.178 7.536 1.00 97.88 85 CYS A C 1
ATOM 677 O O . CYS A 1 85 ? -15.826 5.885 6.569 1.00 97.88 85 CYS A O 1
ATOM 679 N N . LYS A 1 86 ? -17.232 7.320 7.564 1.00 97.62 86 LYS A N 1
ATOM 680 C CA . LYS A 1 86 ? -17.339 8.197 6.383 1.00 97.62 86 LYS A CA 1
ATOM 681 C C . LYS A 1 86 ? -15.986 8.535 5.717 1.00 97.62 86 LYS A C 1
ATOM 683 O O . LYS A 1 86 ? -15.893 8.380 4.501 1.00 97.62 86 LYS A O 1
ATOM 688 N N . PRO A 1 87 ? -14.928 8.932 6.453 1.00 97.06 87 PRO A N 1
ATOM 689 C CA . PRO A 1 87 ? -13.630 9.214 5.840 1.00 97.06 87 PRO A CA 1
ATOM 690 C C . PRO A 1 87 ? -13.024 8.009 5.106 1.00 97.06 87 PRO A C 1
ATOM 692 O O . PRO A 1 87 ? -12.397 8.176 4.060 1.00 97.06 87 PRO A O 1
ATOM 695 N N . LEU A 1 88 ? -13.199 6.801 5.654 1.00 97.19 88 LEU A N 1
ATOM 696 C CA . LEU A 1 88 ? -12.708 5.573 5.039 1.00 97.19 88 LEU A CA 1
ATOM 697 C C . LEU A 1 88 ? -13.520 5.225 3.792 1.00 97.19 88 LEU A C 1
ATOM 699 O O . LEU A 1 88 ? -12.919 4.911 2.771 1.00 97.19 88 LEU A O 1
ATOM 703 N N . ALA A 1 89 ? -14.849 5.338 3.850 1.00 97.38 89 ALA A N 1
ATOM 704 C CA . ALA A 1 89 ? -15.726 5.081 2.709 1.00 97.38 89 ALA A CA 1
ATOM 705 C C . ALA A 1 89 ? -15.377 5.987 1.512 1.00 97.38 89 ALA A C 1
ATOM 707 O O . ALA A 1 89 ? -15.154 5.494 0.405 1.00 97.38 89 ALA A O 1
ATOM 708 N N . ASP A 1 90 ? -15.215 7.294 1.753 1.00 96.81 90 ASP A N 1
ATOM 709 C CA . ASP A 1 90 ? -14.842 8.272 0.719 1.00 96.81 90 ASP A CA 1
ATOM 710 C C . ASP A 1 90 ? -13.450 7.964 0.112 1.00 96.81 90 ASP A C 1
ATOM 712 O O . ASP A 1 90 ? -13.188 8.231 -1.066 1.00 96.81 90 ASP A O 1
ATOM 716 N N . TYR A 1 91 ? -12.529 7.407 0.909 1.00 94.31 91 TYR A N 1
ATOM 717 C CA . TYR A 1 91 ? -11.207 6.972 0.451 1.00 94.31 91 TYR A CA 1
ATOM 718 C C . TYR A 1 91 ? -11.269 5.657 -0.342 1.00 94.31 91 TYR A C 1
ATOM 720 O O . TYR A 1 91 ? -10.631 5.540 -1.393 1.00 94.31 91 TYR A O 1
ATOM 728 N N . GLN A 1 92 ? -12.039 4.681 0.143 1.00 94.88 92 GLN A N 1
ATOM 729 C CA . GLN A 1 92 ? -12.232 3.376 -0.487 1.00 94.88 92 GLN A CA 1
ATOM 730 C C . GLN A 1 92 ? -12.821 3.519 -1.888 1.00 94.88 92 GLN A C 1
ATOM 732 O O . GLN A 1 92 ? -12.296 2.931 -2.832 1.00 94.88 92 GLN A O 1
ATOM 737 N N . GLU A 1 93 ? -13.843 4.363 -2.038 1.00 94.94 93 GLU A N 1
ATOM 738 C CA . GLU A 1 93 ? -14.488 4.635 -3.323 1.00 94.94 93 GLU A CA 1
ATOM 739 C C . GLU A 1 93 ? -13.488 5.110 -4.389 1.00 94.94 93 GLU A C 1
ATOM 741 O O . GLU A 1 93 ? -13.546 4.688 -5.547 1.00 94.94 93 GLU A O 1
ATOM 746 N N . LYS A 1 94 ? -12.530 5.953 -3.987 1.00 91.06 94 LYS A N 1
ATOM 747 C CA . LYS A 1 94 ? -11.589 6.609 -4.901 1.00 91.06 94 LYS A CA 1
ATOM 748 C C . LYS A 1 94 ? -10.349 5.781 -5.212 1.00 91.06 94 LYS A C 1
ATOM 750 O O . LYS A 1 94 ? -9.870 5.822 -6.345 1.00 91.06 94 LYS A O 1
ATOM 755 N N . TYR A 1 95 ? -9.798 5.075 -4.225 1.00 89.31 95 TYR A N 1
ATOM 756 C CA . TYR A 1 95 ? -8.429 4.555 -4.324 1.00 89.31 95 TYR A CA 1
ATOM 757 C C . TYR A 1 95 ? -8.313 3.046 -4.119 1.00 89.31 95 TYR A C 1
ATOM 759 O O . TYR A 1 95 ? -7.482 2.413 -4.773 1.00 89.31 95 TYR A O 1
ATOM 767 N N . VAL A 1 96 ? -9.133 2.457 -3.246 1.00 92.25 96 VAL A N 1
ATOM 768 C CA . VAL A 1 96 ? -8.931 1.073 -2.801 1.00 92.25 96 VAL A CA 1
ATOM 769 C C . VAL A 1 96 ? -9.202 0.092 -3.934 1.00 92.25 96 VAL A C 1
ATOM 771 O O . VAL A 1 96 ? -10.322 -0.036 -4.423 1.00 92.25 96 VAL A O 1
ATOM 774 N N . ASN A 1 97 ? -8.142 -0.606 -4.352 1.00 89.69 97 ASN A N 1
ATOM 775 C CA . ASN A 1 97 ? -8.170 -1.583 -5.443 1.00 89.69 97 ASN A CA 1
ATOM 776 C C . ASN A 1 97 ? -8.712 -0.984 -6.759 1.00 89.69 97 ASN A C 1
ATOM 778 O O . ASN A 1 97 ? -9.465 -1.628 -7.498 1.00 89.69 97 ASN A O 1
ATOM 782 N N . LYS A 1 98 ? -8.357 0.278 -7.048 1.00 91.00 98 LYS A N 1
ATOM 783 C CA . LYS A 1 98 ? -8.739 0.989 -8.285 1.00 91.00 98 LYS A CA 1
ATOM 784 C C . LYS A 1 98 ? -7.567 1.283 -9.219 1.00 91.00 98 LYS A C 1
ATOM 786 O O . LYS A 1 98 ? -7.777 1.478 -10.413 1.00 91.00 98 LYS A O 1
ATOM 791 N N . CYS A 1 99 ? -6.342 1.333 -8.704 1.00 88.62 99 CYS A N 1
ATOM 792 C CA . CYS A 1 99 ? -5.170 1.763 -9.461 1.00 88.62 99 CYS A CA 1
ATOM 793 C C . CYS A 1 99 ? -3.882 1.086 -8.982 1.00 88.62 99 CYS A C 1
ATOM 795 O O . CYS A 1 99 ? -3.838 0.573 -7.868 1.00 88.62 99 CYS A O 1
ATOM 797 N N . ASN A 1 100 ? -2.834 1.133 -9.815 1.00 91.50 100 ASN A N 1
ATOM 798 C CA . ASN A 1 100 ? -1.536 0.492 -9.559 1.00 91.50 100 ASN A CA 1
ATOM 799 C C . ASN A 1 100 ? -1.663 -0.981 -9.146 1.00 91.50 100 ASN A C 1
ATOM 801 O O . ASN A 1 100 ? -1.054 -1.431 -8.173 1.00 91.50 100 ASN A O 1
ATOM 805 N N . GLN A 1 101 ? -2.503 -1.709 -9.875 1.00 91.50 101 GLN A N 1
ATOM 806 C CA . GLN A 1 101 ? -2.829 -3.092 -9.587 1.00 91.50 101 GLN A CA 1
ATOM 807 C C . GLN A 1 101 ? -2.770 -3.964 -10.840 1.00 91.50 101 GLN A C 1
ATOM 809 O O . GLN A 1 101 ? -2.847 -3.431 -11.951 1.00 91.50 101 GLN A O 1
ATOM 814 N N . VAL A 1 102 ? -2.646 -5.276 -10.634 1.00 86.81 102 VAL A N 1
ATOM 815 C CA . VAL A 1 102 ? -2.904 -6.304 -11.655 1.00 86.81 102 VAL A CA 1
ATOM 816 C C . VAL A 1 102 ? -4.395 -6.578 -11.828 1.00 86.81 102 VAL A C 1
ATOM 818 O O . VAL A 1 102 ? -5.173 -6.345 -10.867 1.00 86.81 102 VAL A O 1
#

InterPro domains:
  IPR024227 Domain of unknown function DUF3795 [PF12675] (1-88)

Sequence (102 aa):
MLCFCDHDCLRCITYLATVKNDDELRKQSQQFYKNKFGLDILLFEIHCTGGHSEDILRLCRGCPWMKCCKEKGLSACSDCTEYPCKPLADYQEKYVNKCNQV

Radius of gyration: 13.74 Å; chains: 1; bounding box: 33×25×34 Å

pLDDT: mean 94.64, std 3.05, range [86.06, 98.0]